Protein AF-B4FK59-F1 (afdb_monomer_lite)

Foldseek 3Di:
DPCVVVLVLQLVLLCQQPPDDLVSLVVSLVSVVVNCVVCVPSNLVSNVVSVVLVSLVCQLVDPHDPVSVVSSVVSNVSSVVSVVVDPDPPPDPDDDDDD

Secondary structure (DSSP, 8-state):
--HHHHHHHHHHHHHHTTSS-HHHHHHHHHHHHHHHHH-HHHHHHHHHHTTHHHHHHHHHHSS--HHHHHHHHHHHHHHHHHHHT-------S------

pLDDT: mean 75.62, std 16.1, range [41.91, 93.88]

InterPro domains:
  IPR045185 E3 ubiquitin-protein ligase PUB22/23/24-like [PTHR22849] (9-90)
  IPR058678 U-box domain-containing protein-like, ARM repeat region [PF25598] (3-99)

Sequence (99 aa):
MVLKDCLQTIPNAVRLLMRVSEACTRRALSMLWPVCRMAPEECAPAAVEAGLAAKLQLVIQSGCALELKQKASELLKLCRLNYTDTPSISKCKLTRTIQ

Radius of gyration: 15.12 Å; chains: 1; bounding box: 32×47×37 Å

Organism: Zea mays (NCBI:txid4577)

Structure (mmCIF, N/CA/C/O backbone):
data_AF-B4FK59-F1
#
_entry.id   AF-B4FK59-F1
#
loop_
_atom_site.group_PDB
_atom_site.id
_atom_site.type_symbol
_atom_site.label_atom_id
_atom_site.label_alt_id
_atom_site.label_comp_id
_atom_site.label_asym_id
_atom_site.label_entity_id
_atom_site.label_seq_id
_atom_site.pdbx_PDB_ins_code
_atom_site.Cartn_x
_atom_site.Cartn_y
_atom_site.Cartn_z
_atom_site.occupancy
_atom_site.B_iso_or_equiv
_atom_site.auth_seq_id
_atom_site.auth_comp_id
_atom_site.auth_asym_id
_atom_site.auth_atom_id
_atom_site.pdbx_PDB_model_num
ATOM 1 N N . MET A 1 1 ? -0.765 -10.472 -23.019 1.00 41.91 1 MET A N 1
ATOM 2 C CA . MET A 1 1 ? -1.230 -9.122 -22.631 1.00 41.91 1 MET A CA 1
ATOM 3 C C . MET A 1 1 ? -2.337 -9.251 -21.580 1.00 41.91 1 MET A C 1
ATOM 5 O O . MET A 1 1 ? -3.488 -9.019 -21.897 1.00 41.91 1 MET A O 1
ATOM 9 N N . VAL A 1 2 ? -2.003 -9.687 -20.358 1.00 51.97 2 VAL A N 1
ATOM 10 C CA . VAL A 1 2 ? -2.971 -9.856 -19.241 1.00 51.97 2 VAL A CA 1
ATOM 11 C C . VAL A 1 2 ? -2.687 -8.861 -18.100 1.00 51.97 2 VAL A C 1
ATOM 13 O O . VAL A 1 2 ? -3.580 -8.491 -17.350 1.00 51.97 2 VAL A O 1
ATOM 16 N N . LEU A 1 3 ? -1.463 -8.324 -18.024 1.00 50.91 3 LEU A N 1
ATOM 17 C CA . LEU A 1 3 ? -1.061 -7.300 -17.048 1.00 50.91 3 LEU A CA 1
ATOM 18 C C . LEU A 1 3 ? -1.719 -5.928 -17.269 1.00 50.91 3 LEU A C 1
ATOM 20 O O . LEU A 1 3 ? -1.855 -5.156 -16.324 1.00 50.91 3 LEU A O 1
ATOM 24 N N . LYS A 1 4 ? -2.177 -5.626 -18.492 1.00 48.75 4 LYS A N 1
ATOM 25 C CA . LYS A 1 4 ? -2.755 -4.314 -18.830 1.00 48.75 4 LYS A CA 1
ATOM 26 C C . LYS A 1 4 ? -4.051 -4.024 -18.059 1.00 48.75 4 LYS A C 1
ATOM 28 O O . LYS A 1 4 ? -4.264 -2.881 -17.666 1.00 48.75 4 LYS A O 1
ATOM 33 N N . ASP A 1 5 ? -4.851 -5.052 -17.772 1.00 55.06 5 ASP A N 1
ATOM 34 C CA . ASP A 1 5 ? -6.061 -4.928 -16.947 1.00 55.06 5 ASP A CA 1
ATOM 35 C C . ASP A 1 5 ? -5.727 -4.806 -15.448 1.00 55.06 5 ASP A C 1
ATOM 37 O O . ASP A 1 5 ? -6.415 -4.105 -14.704 1.00 55.06 5 ASP A O 1
ATOM 41 N N . CYS A 1 6 ? -4.606 -5.387 -14.997 1.00 59.25 6 CYS A N 1
ATOM 42 C CA . CYS A 1 6 ? -4.119 -5.247 -13.620 1.00 59.25 6 CYS A CA 1
ATOM 43 C C . CYS A 1 6 ? -3.687 -3.813 -13.276 1.00 59.25 6 CYS A C 1
ATOM 45 O O . CYS A 1 6 ? -3.776 -3.412 -12.113 1.00 59.25 6 CYS A O 1
ATOM 47 N N . LEU A 1 7 ? -3.263 -3.015 -14.262 1.00 60.50 7 LEU A N 1
ATOM 48 C CA . LEU A 1 7 ? -2.843 -1.629 -14.032 1.00 60.50 7 LEU A CA 1
ATOM 49 C C . LEU A 1 7 ? -3.983 -0.744 -13.518 1.00 60.50 7 LEU A C 1
ATOM 51 O O . LEU A 1 7 ? -3.717 0.172 -12.747 1.00 60.50 7 LEU A O 1
ATOM 55 N N . GLN A 1 8 ? -5.244 -1.021 -13.879 1.00 68.81 8 GLN A N 1
ATOM 56 C CA . GLN A 1 8 ? -6.404 -0.300 -13.336 1.00 68.81 8 GLN A CA 1
ATOM 57 C C . GLN A 1 8 ? -6.792 -0.769 -11.925 1.00 68.81 8 GLN A C 1
ATOM 59 O O . GLN A 1 8 ? -7.409 -0.018 -11.163 1.00 68.81 8 GLN A O 1
ATOM 64 N N . THR A 1 9 ? -6.390 -1.977 -11.528 1.00 76.00 9 THR A N 1
ATOM 65 C CA . THR A 1 9 ? -6.616 -2.504 -10.174 1.00 76.00 9 THR A CA 1
ATOM 66 C C . THR A 1 9 ? -5.893 -1.666 -9.123 1.00 76.00 9 THR A C 1
ATOM 68 O O . THR A 1 9 ? -6.440 -1.437 -8.047 1.00 76.00 9 THR A O 1
ATOM 71 N N . ILE A 1 10 ? -4.706 -1.139 -9.442 1.00 79.00 10 ILE A N 1
ATOM 72 C CA . ILE A 1 10 ? -3.909 -0.301 -8.535 1.00 79.00 10 ILE A CA 1
ATOM 73 C C . ILE A 1 10 ? -4.630 1.010 -8.177 1.00 79.00 10 ILE A C 1
ATOM 75 O O . ILE A 1 10 ? -4.930 1.196 -6.997 1.00 79.00 10 ILE A O 1
ATOM 79 N N . PRO A 1 11 ? -4.982 1.909 -9.119 1.00 78.94 11 PRO A N 1
ATOM 80 C CA . PRO A 1 11 ? -5.661 3.157 -8.786 1.00 78.94 11 PRO A CA 1
ATOM 81 C C . PRO A 1 11 ? -7.036 2.917 -8.151 1.00 78.94 11 PRO A C 1
ATOM 83 O O . PRO A 1 11 ? -7.430 3.659 -7.249 1.00 78.94 11 PRO A O 1
ATOM 86 N N . ASN A 1 12 ? -7.749 1.857 -8.544 1.00 83.06 12 ASN A N 1
ATOM 87 C CA . ASN A 1 12 ? -9.027 1.500 -7.929 1.00 83.06 12 ASN A CA 1
ATOM 88 C C . ASN A 1 12 ? -8.858 1.036 -6.473 1.00 83.06 12 ASN A C 1
ATOM 90 O O . ASN A 1 12 ? -9.574 1.517 -5.594 1.00 83.06 12 ASN A O 1
ATOM 94 N N . ALA A 1 13 ? -7.882 0.174 -6.181 1.00 81.06 13 ALA A N 1
ATOM 95 C CA . ALA A 1 13 ? -7.597 -0.273 -4.819 1.00 81.06 13 ALA A CA 1
ATOM 96 C C . ALA A 1 13 ? -7.031 0.857 -3.941 1.00 81.06 13 ALA A C 1
ATOM 98 O O . ALA A 1 13 ? -7.418 0.990 -2.780 1.00 81.06 13 ALA A O 1
ATOM 99 N N . VAL A 1 14 ? -6.185 1.731 -4.493 1.00 82.81 14 VAL A N 1
ATOM 100 C CA . VAL A 1 14 ? -5.656 2.910 -3.786 1.00 82.81 14 VAL A CA 1
ATOM 101 C C . VAL A 1 14 ? -6.778 3.871 -3.392 1.00 82.81 14 VAL A C 1
ATOM 103 O O . VAL A 1 14 ? -6.781 4.397 -2.277 1.00 82.81 14 VAL A O 1
ATOM 106 N N . ARG A 1 15 ? -7.788 4.053 -4.253 1.00 82.62 15 ARG A N 1
ATOM 107 C CA . ARG A 1 15 ? -8.985 4.847 -3.930 1.00 82.62 15 ARG A CA 1
ATOM 108 C C . ARG A 1 15 ? -9.787 4.270 -2.764 1.00 82.62 15 ARG A C 1
ATOM 110 O O . ARG A 1 15 ? -10.445 5.038 -2.068 1.00 82.62 15 ARG A O 1
ATOM 117 N N . LEU A 1 16 ? -9.734 2.959 -2.530 1.00 80.50 16 LEU A N 1
ATOM 118 C CA . LEU A 1 16 ? -10.429 2.303 -1.417 1.00 80.50 16 LEU A CA 1
ATOM 119 C C . LEU A 1 16 ? -9.697 2.459 -0.072 1.00 80.50 16 LEU A C 1
ATOM 121 O O . LEU A 1 16 ? -10.339 2.341 0.975 1.00 80.50 16 LEU A O 1
ATOM 125 N N . LEU A 1 17 ? -8.393 2.770 -0.074 1.00 78.06 17 LEU A N 1
ATOM 126 C CA . LEU A 1 17 ? -7.630 3.006 1.155 1.00 78.06 17 LEU A CA 1
ATOM 127 C C . LEU A 1 17 ? -8.175 4.225 1.912 1.00 78.06 17 LEU A C 1
ATOM 129 O O . LEU A 1 17 ? -8.229 5.344 1.380 1.00 78.06 17 LEU A O 1
ATOM 133 N N . MET A 1 18 ? -8.528 3.994 3.182 1.00 71.12 18 MET A N 1
ATOM 134 C CA . MET A 1 18 ? -9.012 5.007 4.129 1.00 71.12 18 MET A CA 1
ATOM 135 C C . MET A 1 18 ? -10.318 5.705 3.718 1.00 71.12 18 MET A C 1
ATOM 137 O O . MET A 1 18 ? -10.617 6.782 4.223 1.00 71.12 18 MET A O 1
ATOM 141 N N . ARG A 1 19 ? -11.099 5.125 2.794 1.00 69.56 19 ARG A N 1
ATOM 142 C CA . ARG A 1 19 ? -12.296 5.792 2.255 1.00 69.56 19 ARG A CA 1
ATOM 143 C C . ARG A 1 19 ? -13.590 5.489 3.017 1.00 69.56 19 ARG A C 1
ATOM 145 O O . ARG A 1 19 ? -14.487 6.319 2.997 1.00 69.56 19 ARG A O 1
ATOM 152 N N . VAL A 1 20 ? -13.714 4.307 3.633 1.00 62.31 20 VAL A N 1
ATOM 153 C CA . VAL A 1 20 ? -15.005 3.831 4.180 1.00 62.31 20 VAL A CA 1
ATOM 154 C C . VAL A 1 20 ? -14.860 3.118 5.525 1.00 62.31 20 VAL A C 1
ATOM 156 O O . VAL A 1 20 ? -15.527 3.477 6.484 1.00 62.31 20 VAL A O 1
ATOM 159 N N . SER A 1 21 ? -14.003 2.099 5.617 1.00 82.44 21 SER A N 1
ATOM 160 C CA . SER A 1 21 ? -13.828 1.310 6.842 1.00 82.44 21 SER A CA 1
ATOM 161 C C . SER A 1 21 ? -12.450 0.659 6.901 1.00 82.44 21 SER A C 1
ATOM 163 O O . SER A 1 21 ? -11.774 0.508 5.877 1.00 82.44 21 SER A O 1
ATOM 165 N N . GLU A 1 22 ? -12.060 0.195 8.089 1.00 84.19 22 GLU A N 1
ATOM 166 C CA . GLU A 1 22 ? -10.851 -0.615 8.259 1.00 84.19 22 GLU A CA 1
ATOM 167 C C . GLU A 1 22 ? -10.890 -1.889 7.385 1.00 84.19 22 GLU A C 1
ATOM 169 O O . GLU A 1 22 ? -9.882 -2.277 6.791 1.00 84.19 22 GLU A O 1
ATOM 174 N N . ALA A 1 23 ? -12.065 -2.507 7.219 1.00 87.00 23 ALA A N 1
ATOM 175 C CA . ALA A 1 23 ? -12.238 -3.684 6.367 1.00 87.00 23 ALA A CA 1
ATOM 176 C C . ALA A 1 23 ? -11.947 -3.386 4.884 1.00 87.00 23 ALA A C 1
ATOM 178 O O . ALA A 1 23 ? -11.344 -4.212 4.191 1.00 87.00 23 ALA A O 1
ATOM 179 N N . CYS A 1 24 ? -12.317 -2.198 4.394 1.00 85.62 24 CYS A N 1
ATOM 180 C CA . CYS A 1 24 ? -11.964 -1.749 3.045 1.00 85.62 24 CYS A CA 1
ATOM 181 C C . CYS A 1 24 ? -10.450 -1.563 2.901 1.00 85.62 24 CYS A C 1
ATOM 183 O O . CYS A 1 24 ? -9.871 -2.039 1.925 1.00 85.62 24 CYS A O 1
ATOM 185 N N . THR A 1 25 ? -9.798 -0.956 3.898 1.00 88.25 25 THR A N 1
ATOM 186 C CA . THR A 1 25 ? -8.335 -0.811 3.935 1.00 88.25 25 THR A CA 1
ATOM 187 C C . THR A 1 25 ? -7.638 -2.175 3.905 1.00 88.25 25 THR A C 1
ATOM 189 O O . THR A 1 25 ? -6.716 -2.376 3.116 1.00 88.25 25 THR A O 1
ATOM 192 N N . ARG A 1 26 ? -8.116 -3.153 4.684 1.00 89.38 26 ARG A N 1
ATOM 193 C CA . ARG A 1 26 ? -7.587 -4.529 4.698 1.00 89.38 26 ARG A CA 1
ATOM 194 C C . ARG A 1 26 ? -7.694 -5.221 3.340 1.00 89.38 26 ARG A C 1
ATOM 196 O O . ARG 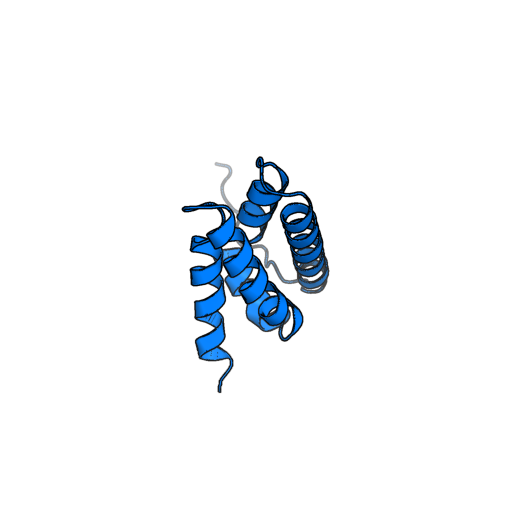A 1 26 ? -6.736 -5.862 2.896 1.00 89.38 26 ARG A O 1
ATOM 203 N N . ARG A 1 27 ? -8.847 -5.095 2.675 1.00 88.06 27 ARG A N 1
ATOM 204 C CA . ARG A 1 27 ? -9.075 -5.668 1.338 1.00 88.06 27 ARG A CA 1
ATOM 205 C C . ARG A 1 27 ? -8.182 -5.005 0.293 1.00 88.06 27 ARG A C 1
ATOM 207 O O . ARG A 1 27 ? -7.502 -5.715 -0.441 1.00 88.06 27 ARG A O 1
ATOM 214 N N . ALA A 1 28 ? -8.111 -3.675 0.290 1.00 88.88 28 ALA A N 1
ATOM 215 C CA . ALA A 1 28 ? -7.250 -2.920 -0.616 1.00 88.88 28 ALA A CA 1
ATOM 216 C C . ALA A 1 28 ? -5.770 -3.301 -0.450 1.00 88.88 28 ALA A C 1
ATOM 218 O O . ALA A 1 28 ? -5.108 -3.626 -1.433 1.00 88.88 28 ALA A O 1
ATOM 219 N N . LEU A 1 29 ? -5.267 -3.361 0.791 1.00 88.44 29 LEU A N 1
ATOM 220 C CA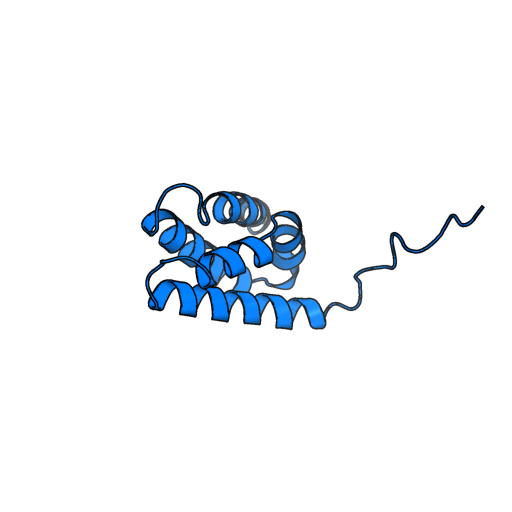 . LEU A 1 29 ? -3.896 -3.801 1.076 1.00 88.44 29 LEU A CA 1
ATOM 221 C C . LEU A 1 29 ? -3.631 -5.231 0.599 1.00 88.44 29 LEU A C 1
ATOM 223 O O . LEU A 1 29 ? -2.544 -5.523 0.115 1.00 88.44 29 LEU A O 1
ATOM 227 N N . SER A 1 30 ? -4.605 -6.132 0.726 1.00 88.56 30 SER A N 1
ATOM 228 C CA . SER A 1 30 ? -4.439 -7.529 0.306 1.00 88.56 30 SER A CA 1
ATOM 229 C C . SER A 1 30 ? -4.442 -7.707 -1.212 1.00 88.56 30 SER A C 1
ATOM 231 O O . SER A 1 30 ? -3.784 -8.621 -1.691 1.00 88.56 30 SER A O 1
ATOM 233 N N . MET A 1 31 ? -5.110 -6.822 -1.961 1.00 86.62 31 MET A N 1
ATOM 234 C CA . MET A 1 31 ? -5.042 -6.782 -3.428 1.00 86.62 31 MET A CA 1
ATOM 235 C C . MET A 1 31 ? -3.745 -6.142 -3.929 1.00 86.62 31 MET A C 1
ATOM 237 O O . MET A 1 31 ? -3.104 -6.670 -4.831 1.00 86.62 31 MET A O 1
ATOM 241 N N . LEU A 1 32 ? -3.338 -5.019 -3.330 1.00 85.44 32 LEU A N 1
ATOM 242 C CA . LEU A 1 32 ? -2.138 -4.282 -3.739 1.00 85.44 32 LEU A CA 1
ATOM 243 C C . LEU A 1 32 ? -0.851 -5.066 -3.467 1.00 85.44 32 LEU A C 1
ATOM 245 O O . LEU A 1 32 ? 0.102 -4.974 -4.230 1.00 85.44 32 LEU A O 1
ATOM 249 N N . TRP A 1 33 ? -0.833 -5.867 -2.404 1.00 86.62 33 TRP A N 1
ATOM 250 C CA . TRP A 1 33 ? 0.342 -6.618 -1.977 1.00 86.62 33 TRP A CA 1
ATOM 251 C C . TRP A 1 33 ? 0.949 -7.552 -3.037 1.00 86.62 33 TRP A C 1
ATOM 253 O O . TRP A 1 33 ? 2.126 -7.380 -3.360 1.00 86.62 33 TRP A O 1
ATOM 263 N N . PRO A 1 34 ? 0.213 -8.536 -3.593 1.00 84.88 34 PRO A N 1
ATOM 264 C CA . PRO A 1 34 ? 0.761 -9.410 -4.624 1.00 84.88 34 PRO A CA 1
ATOM 265 C C . PRO A 1 34 ? 1.073 -8.640 -5.909 1.00 84.88 34 PRO A C 1
ATOM 267 O O . PRO A 1 34 ? 2.089 -8.915 -6.534 1.00 84.88 34 PRO A O 1
ATOM 270 N N . VAL A 1 35 ? 0.258 -7.643 -6.271 1.00 82.12 35 VAL A N 1
ATOM 271 C CA . VAL A 1 35 ? 0.432 -6.855 -7.501 1.00 82.12 35 VAL A CA 1
ATOM 272 C C . VAL A 1 35 ? 1.751 -6.079 -7.470 1.00 82.12 35 VAL A C 1
ATOM 274 O O . VAL A 1 35 ? 2.581 -6.240 -8.361 1.00 82.12 35 VAL A O 1
ATOM 277 N N . CYS A 1 36 ? 2.008 -5.326 -6.397 1.00 81.25 36 CYS A N 1
ATOM 278 C CA . CYS A 1 36 ? 3.254 -4.576 -6.237 1.00 81.25 36 CYS A CA 1
ATOM 279 C C . CYS A 1 36 ? 4.496 -5.473 -6.088 1.00 81.25 36 CYS A C 1
ATOM 281 O O . CYS A 1 36 ? 5.603 -5.003 -6.335 1.00 81.25 36 CYS A O 1
ATOM 283 N N . ARG A 1 37 ? 4.334 -6.738 -5.671 1.00 81.25 37 ARG A N 1
ATOM 284 C CA . ARG A 1 37 ? 5.440 -7.699 -5.522 1.00 81.25 37 ARG A CA 1
ATOM 285 C C . ARG A 1 37 ? 5.762 -8.439 -6.825 1.00 81.25 37 ARG A C 1
ATOM 287 O O . ARG A 1 37 ? 6.920 -8.757 -7.056 1.00 81.25 37 ARG A O 1
ATOM 294 N N . MET A 1 38 ? 4.755 -8.746 -7.640 1.00 81.25 38 MET A N 1
ATOM 295 C CA . MET A 1 38 ? 4.906 -9.564 -8.851 1.00 81.25 38 MET A CA 1
ATOM 296 C C . MET A 1 38 ? 5.498 -8.783 -10.030 1.00 81.25 38 MET A C 1
ATOM 298 O O . MET A 1 38 ? 6.241 -9.363 -10.812 1.00 81.25 38 ME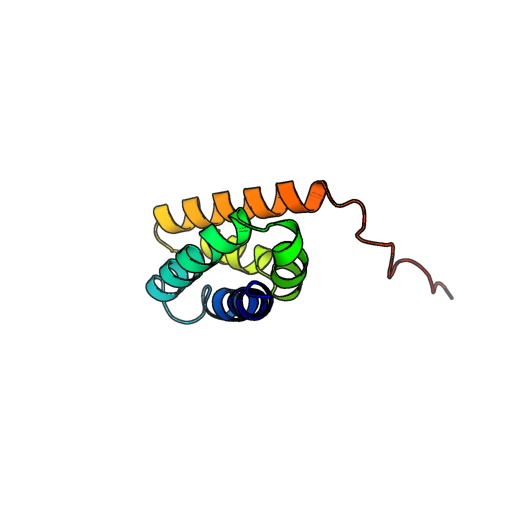T A O 1
ATOM 302 N N . ALA A 1 39 ? 5.181 -7.492 -10.163 1.00 76.88 39 ALA A N 1
ATOM 303 C CA . ALA A 1 39 ? 5.648 -6.661 -11.278 1.00 76.88 39 ALA A CA 1
ATOM 304 C C . ALA A 1 39 ? 5.919 -5.216 -10.817 1.00 76.88 39 ALA A C 1
ATOM 306 O O . ALA A 1 39 ? 5.165 -4.302 -11.160 1.00 76.88 39 ALA A O 1
ATOM 307 N N . PRO A 1 40 ? 6.953 -4.987 -9.988 1.00 73.69 40 PRO A N 1
ATOM 308 C CA . PRO A 1 40 ? 7.192 -3.682 -9.383 1.00 73.69 40 PRO A CA 1
ATOM 309 C C . PRO A 1 40 ? 7.453 -2.575 -10.410 1.00 73.69 40 PRO A C 1
ATOM 311 O O . PRO A 1 40 ? 6.919 -1.487 -10.229 1.00 73.69 40 PRO A O 1
ATOM 314 N N . GLU A 1 41 ? 8.179 -2.845 -11.498 1.00 76.88 41 GLU A N 1
ATOM 315 C CA . GLU A 1 41 ? 8.472 -1.855 -12.550 1.00 76.88 41 GLU A CA 1
ATOM 316 C C . GLU A 1 41 ? 7.215 -1.403 -13.308 1.00 76.88 41 GLU A C 1
ATOM 318 O O . GLU A 1 41 ? 7.032 -0.216 -13.568 1.00 76.88 41 GLU A O 1
ATOM 323 N N . GLU A 1 42 ? 6.304 -2.331 -13.612 1.00 76.50 42 GLU A N 1
ATOM 324 C CA . GLU A 1 42 ? 5.046 -2.022 -14.306 1.00 76.50 42 GLU A CA 1
ATOM 325 C C . GLU A 1 42 ? 4.034 -1.334 -13.376 1.00 76.50 42 GLU A C 1
ATOM 327 O O . GLU A 1 42 ? 3.271 -0.459 -13.792 1.00 76.50 42 GLU A O 1
ATOM 332 N N . CYS A 1 43 ? 4.028 -1.715 -12.096 1.00 75.44 43 CYS A N 1
ATOM 333 C CA . CYS A 1 43 ? 3.092 -1.202 -11.097 1.00 75.44 43 CYS A CA 1
ATOM 334 C C . CYS A 1 43 ? 3.527 0.143 -10.504 1.00 75.44 43 CYS A C 1
ATOM 336 O O . CYS A 1 43 ? 2.680 0.910 -10.042 1.00 75.44 43 CYS A O 1
ATOM 338 N N . ALA A 1 44 ? 4.831 0.422 -10.505 1.00 77.50 44 ALA A N 1
ATOM 339 C CA . ALA A 1 44 ? 5.446 1.621 -9.959 1.00 77.50 44 ALA A CA 1
ATOM 340 C C . ALA A 1 44 ? 4.805 2.926 -10.479 1.00 77.50 44 ALA A C 1
ATOM 342 O O . ALA A 1 44 ? 4.230 3.672 -9.683 1.00 77.50 44 ALA A O 1
ATOM 343 N N . PRO A 1 45 ? 4.799 3.219 -11.791 1.00 79.94 45 PRO A N 1
ATOM 344 C CA . PRO A 1 45 ? 4.239 4.477 -12.285 1.00 79.94 45 PRO A CA 1
ATOM 345 C C . PRO A 1 45 ? 2.759 4.643 -11.901 1.00 79.94 45 PRO A C 1
ATOM 347 O O . PRO A 1 45 ? 2.362 5.693 -11.402 1.00 79.94 45 PRO A O 1
ATOM 350 N N . ALA A 1 46 ? 1.951 3.584 -12.019 1.00 82.25 46 ALA A N 1
ATOM 351 C CA . ALA A 1 46 ? 0.535 3.621 -11.649 1.00 82.25 46 ALA A CA 1
ATOM 352 C C . ALA A 1 46 ? 0.311 3.849 -10.141 1.00 82.25 46 ALA A C 1
ATOM 354 O O . ALA A 1 46 ? -0.627 4.542 -9.743 1.00 82.25 46 ALA A O 1
ATOM 355 N N . ALA A 1 47 ? 1.163 3.278 -9.288 1.00 83.44 47 ALA A N 1
ATOM 356 C CA . ALA A 1 47 ? 1.088 3.443 -7.841 1.00 83.44 47 ALA A CA 1
ATOM 357 C C . ALA A 1 47 ? 1.515 4.848 -7.377 1.00 83.44 47 ALA A C 1
ATOM 359 O O . ALA A 1 47 ? 0.917 5.368 -6.427 1.00 83.44 47 ALA A O 1
ATOM 360 N N . VAL A 1 48 ? 2.499 5.474 -8.038 1.00 81.56 48 VAL A N 1
ATOM 361 C CA . VAL A 1 48 ? 2.880 6.879 -7.789 1.00 81.56 48 VAL A CA 1
ATOM 362 C C . VAL A 1 48 ? 1.745 7.812 -8.169 1.00 81.56 48 VAL A C 1
ATOM 364 O O . VAL A 1 48 ? 1.289 8.572 -7.317 1.00 81.56 48 VAL A O 1
ATOM 367 N N . GLU A 1 49 ? 1.246 7.704 -9.401 1.00 81.75 49 GLU A N 1
ATOM 368 C CA . GLU A 1 49 ? 0.172 8.566 -9.910 1.00 81.75 49 GLU A CA 1
ATOM 369 C C . GLU A 1 49 ? -1.111 8.435 -9.075 1.00 81.75 49 GLU A C 1
ATOM 371 O O . GLU A 1 49 ? -1.821 9.409 -8.835 1.00 81.75 49 GLU A O 1
ATOM 376 N N . ALA A 1 50 ? -1.395 7.237 -8.552 1.00 84.44 50 ALA A N 1
ATOM 377 C CA . ALA A 1 50 ? -2.529 7.015 -7.659 1.00 84.44 50 ALA A CA 1
ATOM 378 C C . ALA A 1 50 ? -2.327 7.565 -6.231 1.00 84.44 50 ALA A C 1
ATOM 380 O O . ALA A 1 50 ? -3.28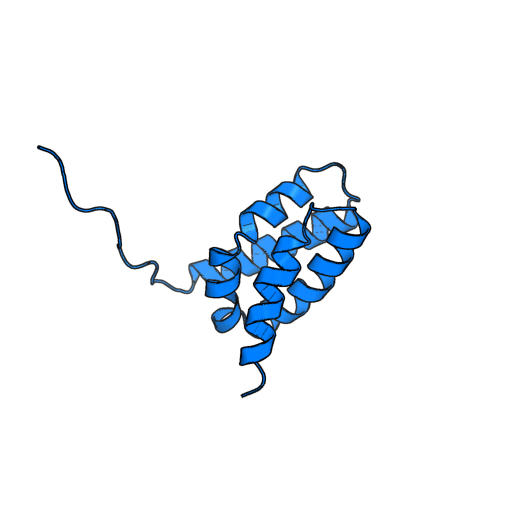3 7.603 -5.452 1.00 84.44 50 ALA A O 1
ATOM 381 N N . GLY A 1 51 ? -1.110 7.963 -5.850 1.00 86.38 51 GLY A N 1
ATOM 382 C CA 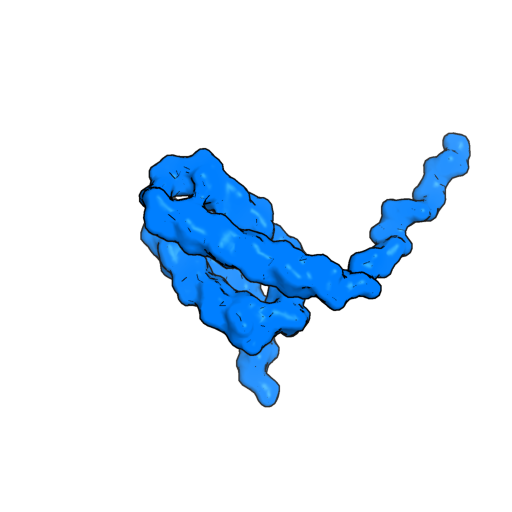. GLY A 1 51 ? -0.792 8.438 -4.502 1.00 86.38 51 GLY A CA 1
ATOM 383 C C . GLY A 1 51 ? -0.726 7.324 -3.450 1.00 86.38 51 GLY A C 1
ATOM 384 O O . GLY A 1 51 ? -1.055 7.558 -2.282 1.00 86.38 51 GLY A O 1
ATOM 385 N N . LEU A 1 52 ? -0.306 6.109 -3.835 1.00 88.44 52 LEU A N 1
ATOM 386 C CA . LEU A 1 52 ? -0.251 4.943 -2.941 1.00 88.44 52 LEU A CA 1
ATOM 387 C C . LEU A 1 52 ? 0.569 5.228 -1.672 1.00 88.44 52 LEU A C 1
ATOM 389 O O . LEU A 1 52 ? 0.115 4.918 -0.573 1.00 88.44 52 LEU A O 1
ATOM 393 N N . ALA A 1 53 ? 1.740 5.861 -1.798 1.00 88.38 53 ALA A N 1
ATOM 394 C CA . ALA A 1 53 ? 2.611 6.157 -0.658 1.00 88.38 53 ALA A CA 1
ATOM 395 C C . ALA A 1 53 ? 1.914 7.027 0.403 1.00 88.38 53 ALA A C 1
ATOM 397 O O . ALA A 1 53 ? 1.922 6.685 1.586 1.00 88.38 53 ALA A O 1
ATOM 398 N N . ALA A 1 54 ? 1.236 8.096 -0.027 1.00 88.62 54 ALA A N 1
ATOM 399 C CA . ALA A 1 54 ? 0.489 8.975 0.868 1.00 88.62 54 ALA A CA 1
ATOM 400 C C . ALA A 1 54 ? -0.644 8.219 1.582 1.00 88.62 54 ALA A C 1
ATOM 402 O O . ALA A 1 54 ? -0.828 8.355 2.792 1.00 88.62 54 ALA A O 1
ATOM 403 N N . LYS A 1 55 ? -1.367 7.352 0.861 1.00 90.19 55 LYS A N 1
ATOM 404 C CA . LYS A 1 55 ? -2.426 6.515 1.440 1.00 90.19 55 LYS A CA 1
ATOM 405 C C . LYS A 1 55 ? -1.895 5.517 2.470 1.00 90.19 55 LYS A C 1
ATOM 407 O O . LYS A 1 55 ? -2.515 5.360 3.518 1.00 90.19 55 LYS A O 1
ATOM 412 N N . LEU A 1 56 ? -0.756 4.873 2.214 1.00 90.44 56 LEU A N 1
ATOM 413 C CA . LEU A 1 56 ? -0.129 3.952 3.170 1.00 90.44 56 LEU A CA 1
ATOM 414 C C . LEU A 1 56 ? 0.334 4.676 4.436 1.00 90.44 56 LEU A C 1
ATOM 416 O O . LEU A 1 56 ? 0.119 4.174 5.538 1.00 90.44 56 LEU A O 1
ATOM 420 N N . GLN A 1 57 ? 0.903 5.876 4.300 1.00 89.56 57 GLN A N 1
ATOM 421 C CA . GLN A 1 57 ? 1.278 6.697 5.453 1.00 89.56 57 GLN A CA 1
ATOM 422 C C . GLN A 1 57 ? 0.065 7.079 6.307 1.00 89.56 57 GLN A C 1
ATOM 424 O O . GLN A 1 57 ? 0.130 6.961 7.530 1.00 89.56 57 GLN A O 1
ATOM 429 N N . LEU A 1 58 ? -1.062 7.435 5.682 1.00 90.38 58 LEU A N 1
ATOM 430 C CA . LEU A 1 58 ? -2.313 7.692 6.402 1.00 90.38 58 LEU A CA 1
ATOM 431 C C . LEU A 1 58 ? -2.813 6.453 7.159 1.00 90.38 58 LEU A C 1
ATOM 433 O O . LEU A 1 58 ? -3.238 6.580 8.303 1.00 90.38 58 LEU A O 1
ATOM 437 N N . VAL A 1 59 ? -2.727 5.251 6.574 1.00 89.56 59 VAL A N 1
ATOM 438 C CA . VAL A 1 59 ? -3.080 4.000 7.278 1.00 89.56 59 VAL A CA 1
ATOM 439 C C . VAL A 1 59 ? -2.201 3.808 8.517 1.00 89.56 59 VAL A C 1
ATOM 441 O O . VAL A 1 59 ? -2.722 3.520 9.594 1.00 89.56 59 VAL A O 1
ATOM 444 N N . ILE A 1 60 ? -0.888 4.019 8.392 1.00 91.75 60 ILE A N 1
ATOM 445 C CA . ILE A 1 60 ? 0.077 3.878 9.495 1.00 91.75 60 ILE A CA 1
ATOM 446 C C . ILE A 1 60 ? -0.222 4.869 10.630 1.00 91.75 60 ILE A C 1
ATOM 448 O O . ILE A 1 60 ? -0.173 4.491 11.800 1.00 91.75 60 ILE A O 1
ATOM 452 N N . GLN A 1 61 ? -0.564 6.113 10.288 1.00 90.62 61 GLN A N 1
ATOM 453 C CA . GLN A 1 61 ? -0.854 7.185 11.249 1.00 90.62 61 GLN A CA 1
ATOM 454 C C . GLN A 1 61 ? -2.276 7.134 11.829 1.00 90.62 61 GLN A C 1
ATOM 456 O O . GLN A 1 61 ? -2.567 7.819 12.806 1.00 90.62 61 GLN A O 1
ATOM 461 N N . SER A 1 62 ? -3.169 6.332 11.251 1.00 89.38 62 SER A N 1
ATOM 462 C CA . SER A 1 62 ? -4.558 6.216 11.701 1.00 89.38 62 SER A CA 1
ATOM 463 C C . SER A 1 62 ? -4.724 5.366 12.967 1.00 89.38 62 SER A C 1
ATOM 465 O O . SER A 1 62 ? -3.778 4.773 13.479 1.00 89.38 62 SER A O 1
ATOM 467 N N . GLY A 1 63 ? -5.963 5.226 13.443 1.00 87.75 63 GLY A N 1
ATOM 468 C CA . GLY A 1 63 ? -6.337 4.274 14.493 1.00 87.75 63 GLY A CA 1
ATOM 469 C C . GLY A 1 63 ? -6.440 2.804 14.051 1.00 87.75 63 GLY A C 1
ATOM 470 O O . GLY A 1 63 ? -6.907 2.001 14.848 1.00 87.75 63 GLY A O 1
ATOM 471 N N . CYS A 1 64 ? -6.042 2.438 12.821 1.00 89.06 64 CYS A N 1
ATOM 472 C CA . CYS A 1 64 ? -6.160 1.058 12.320 1.00 89.06 64 CYS A CA 1
ATOM 473 C C . CYS A 1 64 ? -5.420 0.032 13.198 1.00 89.06 64 CYS A C 1
ATOM 475 O O . CYS A 1 64 ? -4.394 0.343 13.817 1.00 89.06 64 CYS A O 1
ATOM 477 N N . ALA A 1 65 ? -5.893 -1.216 13.159 1.00 91.81 65 ALA A N 1
ATOM 478 C CA . ALA A 1 65 ? -5.242 -2.356 13.797 1.00 91.81 65 ALA A CA 1
ATOM 479 C C . ALA A 1 65 ? -3.742 -2.463 13.454 1.00 91.81 65 ALA A C 1
ATOM 481 O O . ALA A 1 65 ? -3.313 -2.188 12.327 1.00 91.81 65 ALA A O 1
ATOM 482 N N . LEU A 1 66 ? -2.940 -2.913 14.428 1.00 91.81 66 LEU A N 1
ATOM 483 C CA . LEU A 1 66 ? -1.480 -3.003 14.305 1.00 91.81 66 LEU A CA 1
ATOM 484 C C . LEU A 1 66 ? -1.040 -3.847 13.098 1.00 91.81 66 LEU A C 1
ATOM 486 O O . LEU A 1 66 ? -0.127 -3.448 12.381 1.00 91.81 66 LEU A O 1
ATOM 490 N N . GLU A 1 67 ? -1.735 -4.953 12.826 1.00 92.06 67 GLU A N 1
ATOM 491 C CA . GLU A 1 67 ? -1.482 -5.826 11.671 1.00 92.06 67 GLU A CA 1
ATOM 492 C C . GLU A 1 67 ? -1.565 -5.058 10.339 1.00 92.06 67 GLU A C 1
ATOM 494 O O . GLU A 1 67 ? -0.708 -5.192 9.463 1.00 92.06 67 GLU A O 1
ATOM 499 N N . LEU A 1 68 ? -2.560 -4.178 10.193 1.00 90.38 68 LEU A N 1
ATOM 500 C CA . LEU A 1 68 ? -2.733 -3.379 8.979 1.00 90.38 68 LEU A CA 1
ATOM 501 C C . LEU A 1 68 ? -1.657 -2.310 8.844 1.00 90.38 68 LEU A C 1
ATOM 503 O O . LEU A 1 68 ? -1.187 -2.053 7.736 1.00 90.38 68 LEU A O 1
ATOM 507 N N . LYS A 1 69 ? -1.237 -1.715 9.963 1.00 92.81 69 LYS A N 1
ATOM 508 C CA . LYS A 1 69 ? -0.131 -0.752 9.989 1.00 92.81 69 LYS A CA 1
ATOM 509 C C . LYS A 1 69 ? 1.191 -1.413 9.608 1.00 92.81 69 LYS A C 1
ATOM 511 O O . LYS A 1 69 ? 1.950 -0.842 8.829 1.00 92.81 69 LYS A O 1
ATOM 516 N N . GLN A 1 70 ? 1.448 -2.622 10.108 1.00 93.88 70 GLN A N 1
ATOM 517 C CA . GLN A 1 70 ? 2.629 -3.413 9.755 1.00 93.88 70 GLN A CA 1
ATOM 518 C C . GLN A 1 70 ? 2.641 -3.740 8.260 1.00 93.88 70 GLN A C 1
ATOM 520 O O . GLN A 1 70 ? 3.616 -3.427 7.577 1.00 93.88 70 GLN A O 1
ATOM 525 N N . LYS A 1 71 ? 1.524 -4.251 7.727 1.00 91.88 71 LYS A N 1
ATOM 526 C CA . LYS A 1 71 ? 1.381 -4.533 6.293 1.00 91.88 71 LYS A CA 1
ATOM 527 C C . LYS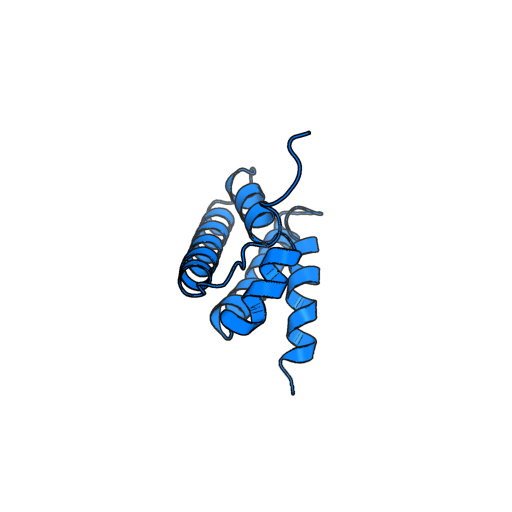 A 1 71 ? 1.540 -3.267 5.443 1.00 91.88 71 LYS A C 1
ATOM 529 O O . LYS A 1 71 ? 2.252 -3.274 4.448 1.00 91.88 71 LYS A O 1
ATOM 534 N N . ALA A 1 72 ? 0.949 -2.143 5.842 1.00 90.94 72 ALA A N 1
ATOM 535 C CA . ALA A 1 72 ? 1.134 -0.877 5.130 1.00 90.94 72 ALA A CA 1
ATOM 536 C C . ALA A 1 72 ? 2.601 -0.401 5.142 1.00 90.94 72 ALA A C 1
ATOM 538 O O . ALA A 1 72 ? 3.093 0.095 4.129 1.00 90.94 72 ALA A O 1
ATOM 539 N N . SER A 1 73 ? 3.309 -0.587 6.260 1.00 92.25 73 SER A N 1
ATOM 540 C CA . SER A 1 73 ? 4.729 -0.240 6.405 1.00 92.25 73 SER A CA 1
ATOM 541 C C . SER A 1 73 ? 5.630 -1.091 5.509 1.00 92.25 73 SER A C 1
ATOM 543 O O . SER A 1 73 ? 6.510 -0.558 4.834 1.00 92.25 73 SER A O 1
ATOM 545 N N . GLU A 1 74 ? 5.397 -2.401 5.442 1.00 91.56 74 GLU A N 1
ATOM 546 C CA . GLU A 1 74 ? 6.176 -3.293 4.579 1.00 91.56 74 GLU A CA 1
ATOM 547 C C . GLU A 1 74 ? 5.926 -3.005 3.092 1.00 91.56 74 GLU A C 1
ATOM 549 O O . GLU A 1 74 ? 6.881 -2.903 2.322 1.00 91.56 74 GLU A O 1
ATOM 554 N N . LEU A 1 75 ? 4.674 -2.745 2.694 1.00 88.69 75 LEU A N 1
ATOM 555 C CA . LEU A 1 75 ? 4.363 -2.359 1.315 1.00 88.69 75 LEU A CA 1
ATOM 556 C C . LEU A 1 75 ? 5.023 -1.024 0.937 1.00 88.69 75 LEU A C 1
ATOM 558 O O . LEU A 1 75 ? 5.570 -0.892 -0.155 1.00 88.69 75 LEU A O 1
ATOM 562 N N . LEU A 1 76 ? 5.040 -0.052 1.856 1.00 89.44 76 LEU A N 1
ATOM 563 C CA . LEU A 1 76 ? 5.715 1.230 1.649 1.00 89.44 76 LEU A CA 1
ATOM 564 C C . LEU A 1 76 ? 7.231 1.056 1.466 1.00 89.44 76 LEU A C 1
ATOM 566 O O . LEU A 1 76 ? 7.828 1.758 0.649 1.00 89.44 76 LEU A O 1
ATOM 570 N N . LYS A 1 77 ? 7.856 0.123 2.195 1.00 87.50 77 LYS A N 1
ATOM 571 C CA . LYS A 1 77 ? 9.277 -0.217 2.021 1.00 87.50 77 LYS A CA 1
ATOM 572 C C . LYS A 1 77 ? 9.541 -0.841 0.654 1.00 87.50 77 LYS A C 1
ATOM 574 O O . LYS A 1 77 ? 10.448 -0.380 -0.029 1.00 87.50 77 LYS A O 1
ATOM 579 N N . LEU A 1 78 ? 8.735 -1.823 0.242 1.00 82.50 78 LEU A N 1
ATOM 580 C CA . LEU A 1 78 ? 8.852 -2.458 -1.077 1.00 82.50 78 LEU A CA 1
ATOM 581 C C . LEU A 1 78 ? 8.739 -1.427 -2.199 1.00 82.50 78 LEU A C 1
ATOM 583 O O . LEU A 1 78 ? 9.585 -1.385 -3.082 1.00 82.50 78 LEU A O 1
ATOM 587 N N . CYS A 1 79 ? 7.743 -0.544 -2.112 1.00 78.75 79 CYS A N 1
ATOM 588 C CA . CYS A 1 79 ? 7.614 0.587 -3.018 1.00 78.75 79 CYS A CA 1
ATOM 589 C C . CYS A 1 79 ? 8.917 1.396 -3.065 1.00 78.75 79 CYS A C 1
ATOM 591 O O . CYS A 1 79 ? 9.518 1.507 -4.125 1.00 78.75 79 CYS A O 1
ATOM 593 N N . ARG A 1 80 ? 9.394 1.916 -1.928 1.00 78.62 80 ARG A N 1
ATOM 594 C CA . ARG A 1 80 ? 10.595 2.769 -1.874 1.00 78.62 80 ARG A CA 1
ATOM 595 C C . ARG A 1 80 ? 11.838 2.117 -2.479 1.00 78.62 80 ARG A C 1
ATOM 597 O O . ARG A 1 80 ? 12.517 2.783 -3.247 1.00 78.62 80 ARG A O 1
ATOM 604 N N . LEU A 1 81 ? 12.101 0.852 -2.152 1.00 71.50 81 LEU A N 1
ATOM 605 C CA . LEU A 1 81 ? 13.265 0.113 -2.652 1.00 71.50 81 LEU A CA 1
ATOM 606 C C . LEU A 1 81 ? 13.222 -0.058 -4.174 1.00 71.50 81 LEU A C 1
ATOM 608 O O . LEU A 1 81 ? 14.238 0.118 -4.838 1.00 71.50 81 LEU A O 1
ATOM 612 N N . ASN A 1 82 ? 12.035 -0.317 -4.724 1.00 65.38 82 ASN A N 1
ATOM 613 C CA . ASN A 1 82 ? 11.848 -0.482 -6.163 1.00 65.38 82 ASN A CA 1
ATOM 614 C C . ASN A 1 82 ? 11.865 0.857 -6.925 1.00 65.38 82 ASN A C 1
ATOM 616 O O . ASN A 1 82 ? 12.206 0.880 -8.099 1.00 65.38 82 ASN A O 1
ATOM 620 N N . TYR A 1 83 ? 11.534 1.982 -6.276 1.00 58.34 83 TYR A N 1
ATOM 621 C CA . TYR A 1 83 ? 11.623 3.315 -6.895 1.00 58.34 83 TYR A CA 1
ATOM 622 C C . TYR A 1 83 ? 13.038 3.898 -6.888 1.00 58.34 83 TYR A C 1
ATOM 624 O O . TYR A 1 83 ? 13.373 4.678 -7.778 1.00 58.34 83 TYR A O 1
ATOM 632 N N . THR A 1 84 ? 13.867 3.564 -5.893 1.00 52.03 84 THR A N 1
ATOM 633 C CA . THR A 1 84 ? 15.255 4.052 -5.827 1.00 52.03 84 THR A CA 1
ATOM 634 C C . THR A 1 84 ? 16.171 3.420 -6.873 1.00 52.03 84 THR A C 1
ATOM 636 O O . THR A 1 84 ? 17.207 4.005 -7.172 1.00 52.03 84 THR A O 1
ATOM 639 N N . ASP A 1 85 ? 15.779 2.280 -7.453 1.00 48.56 85 ASP A N 1
ATOM 640 C CA . ASP A 1 85 ? 16.538 1.582 -8.501 1.00 48.56 85 ASP A CA 1
ATOM 641 C C . ASP A 1 85 ? 16.172 2.033 -9.930 1.00 48.56 85 ASP A C 1
ATOM 643 O O . ASP A 1 85 ? 16.862 1.701 -10.886 1.00 48.56 85 ASP A O 1
ATOM 647 N N . THR A 1 86 ? 15.138 2.869 -10.095 1.00 41.94 86 THR A N 1
ATOM 648 C CA . THR A 1 86 ? 14.868 3.572 -11.359 1.00 41.94 86 THR A CA 1
ATOM 649 C C . THR A 1 86 ? 15.453 4.990 -11.325 1.00 41.94 86 THR A C 1
ATOM 651 O O . THR A 1 86 ? 14.782 5.919 -10.859 1.00 41.94 86 THR A O 1
ATOM 654 N N . PRO A 1 87 ? 16.680 5.226 -11.834 1.00 45.34 87 PRO A N 1
ATOM 655 C CA . PRO A 1 87 ? 17.223 6.564 -12.033 1.00 45.34 87 PRO A CA 1
ATOM 656 C C . PRO A 1 87 ? 16.563 7.227 -13.249 1.00 45.34 87 PRO A C 1
ATOM 658 O O . PRO A 1 87 ? 17.198 7.474 -14.268 1.00 45.34 87 PRO A O 1
ATOM 661 N N . SER A 1 88 ? 15.269 7.529 -13.163 1.00 45.72 88 SER A N 1
ATOM 662 C CA . SER A 1 88 ? 14.594 8.342 -14.178 1.00 45.72 88 SER A CA 1
ATOM 663 C C . SER A 1 88 ? 13.286 8.947 -13.674 1.00 45.72 88 SER A C 1
ATOM 665 O O . SER A 1 88 ? 12.272 8.931 -14.366 1.00 45.72 88 SER A O 1
ATOM 667 N N . ILE A 1 89 ? 13.321 9.609 -12.513 1.00 47.06 89 ILE A N 1
ATOM 668 C CA . ILE A 1 89 ? 12.573 10.868 -12.409 1.00 47.06 89 ILE A CA 1
ATOM 669 C C . ILE A 1 89 ? 13.414 11.887 -13.172 1.00 47.06 89 ILE A C 1
ATOM 671 O O . ILE A 1 89 ? 14.305 12.545 -12.632 1.00 47.06 89 ILE A O 1
ATOM 675 N N . SER A 1 90 ? 13.186 11.926 -14.485 1.00 44.03 90 SER A N 1
ATOM 676 C CA . SER A 1 90 ? 13.712 12.971 -15.351 1.00 44.03 90 SER A CA 1
ATOM 677 C C . SER A 1 90 ? 13.406 14.326 -14.724 1.00 44.03 90 SER A C 1
ATOM 679 O O . SER A 1 90 ? 12.317 14.550 -14.196 1.00 44.03 90 SER A O 1
ATOM 681 N N . LYS A 1 91 ? 14.391 15.219 -14.798 1.00 42.25 91 LYS A N 1
ATOM 682 C CA . LYS A 1 91 ? 14.340 16.638 -14.436 1.00 42.25 91 LYS A CA 1
ATOM 683 C C . LYS A 1 91 ? 13.242 17.385 -15.212 1.00 42.25 91 LYS A C 1
ATOM 685 O O . LYS A 1 91 ? 13.534 18.253 -16.028 1.00 42.25 91 LYS A O 1
ATOM 690 N N . CYS A 1 92 ? 11.973 17.094 -14.968 1.00 47.06 92 CYS A N 1
ATOM 691 C CA . CYS A 1 92 ? 10.861 17.877 -15.478 1.00 47.06 92 CYS A CA 1
ATOM 692 C C . CYS A 1 92 ? 10.323 18.726 -14.326 1.00 47.06 92 CYS A C 1
ATOM 694 O O . CYS A 1 92 ? 9.638 18.219 -13.445 1.00 47.06 92 CYS A O 1
ATOM 696 N N . LYS A 1 93 ? 10.634 20.028 -14.399 1.00 48.75 93 LYS A N 1
ATOM 697 C CA . LYS A 1 93 ? 10.216 21.149 -13.528 1.00 48.75 93 LYS A CA 1
ATOM 698 C C . LYS A 1 93 ? 11.212 21.668 -12.485 1.00 48.75 93 LYS A C 1
ATOM 700 O O . LYS A 1 93 ? 10.810 22.071 -11.401 1.00 48.75 93 LYS A O 1
ATOM 705 N N . LEU A 1 94 ? 12.481 21.825 -12.860 1.00 48.88 94 LEU A N 1
ATOM 706 C CA . LEU A 1 94 ? 13.288 22.895 -12.259 1.00 48.88 94 LEU A CA 1
ATOM 707 C C . LEU A 1 94 ? 14.085 23.644 -13.331 1.00 48.88 94 LEU A C 1
ATOM 709 O O . LEU A 1 94 ? 15.299 23.518 -13.442 1.00 48.88 94 LEU A O 1
ATOM 713 N N . THR A 1 95 ? 13.386 24.384 -14.189 1.00 55.12 95 THR A N 1
ATOM 714 C CA . THR A 1 95 ? 13.998 25.425 -15.027 1.00 55.12 95 THR A CA 1
ATOM 715 C C . THR A 1 95 ? 12.933 26.434 -15.452 1.00 55.12 95 THR A C 1
ATOM 717 O O . THR A 1 95 ? 11.875 26.038 -15.933 1.00 55.12 95 THR A O 1
ATOM 720 N N . ARG A 1 96 ? 13.276 27.724 -15.292 1.00 49.28 96 ARG A N 1
ATOM 721 C CA . ARG A 1 96 ? 12.509 28.960 -15.566 1.00 49.28 96 ARG A CA 1
ATOM 722 C C . ARG A 1 96 ? 11.342 29.233 -14.598 1.00 49.28 96 ARG A C 1
ATOM 724 O O . ARG A 1 96 ? 10.464 28.403 -14.441 1.00 49.28 96 ARG A O 1
ATOM 731 N N . THR A 1 97 ? 11.280 30.368 -13.900 1.00 47.16 97 THR A N 1
ATOM 732 C CA . THR A 1 97 ? 11.722 31.713 -14.305 1.00 47.16 97 THR A CA 1
ATOM 733 C C . THR A 1 97 ? 12.016 32.554 -13.058 1.00 47.16 97 THR A C 1
ATOM 735 O O . THR A 1 97 ? 11.115 32.799 -12.263 1.00 47.16 97 THR A O 1
ATOM 738 N N . ILE A 1 98 ? 13.268 32.988 -12.897 1.00 54.38 98 ILE A N 1
ATOM 739 C CA . ILE A 1 98 ? 13.565 34.278 -12.270 1.00 54.38 98 ILE A CA 1
ATOM 740 C C . ILE A 1 98 ? 13.366 35.296 -13.391 1.00 54.38 98 ILE A C 1
ATOM 742 O O . ILE A 1 98 ? 13.993 35.159 -14.445 1.00 54.38 98 ILE A O 1
ATOM 746 N N . GLN A 1 99 ? 12.479 36.259 -13.180 1.00 45.91 99 GLN A N 1
ATOM 747 C CA . GLN A 1 99 ? 12.557 37.570 -13.806 1.00 45.91 99 GLN A CA 1
ATOM 748 C C . GLN A 1 99 ? 12.268 38.603 -12.726 1.00 45.91 99 GLN A C 1
ATOM 750 O O . GLN A 1 99 ? 11.364 38.323 -11.905 1.00 45.91 99 GLN A O 1
#